Protein AF-A0A960HGV6-F1 (afdb_monomer)

Secondary structure (DSSP, 8-state):
-EEE-SSTTPPPEEEEEEEE-TTS-EEEE-TTS-EEEE-GGGEEEEEE-TTS-EEEEEHHHHHHHHHGGG--

Solvent-accessible surface area (backbone atoms only — not comparable to full-atom values): 4239 Å² total; per-residue (Å²): 108,35,34,35,37,93,49,95,90,46,70,77,39,66,38,45,75,77,50,70,46,96,88,56,34,31,36,31,29,38,91,85,67,50,77,41,82,37,57,29,84,40,31,30,36,63,41,66,43,100,82,66,50,75,38,80,42,39,38,54,73,48,48,65,57,55,69,64,64,72,77,118

pLDDT: mean 86.13, std 15.63, range [34.62, 97.44]

Mean predicted aligned error: 5.65 Å

Sequence (72 aa):
AVRFRKGDAGRWFAGRMQGVAVDGSVTVFDANGAARSLRPERVEVRRPGSRGRLTWQTVSDVAITWEQLQLW

Nearest PDB structures (foldseek):
  3qii-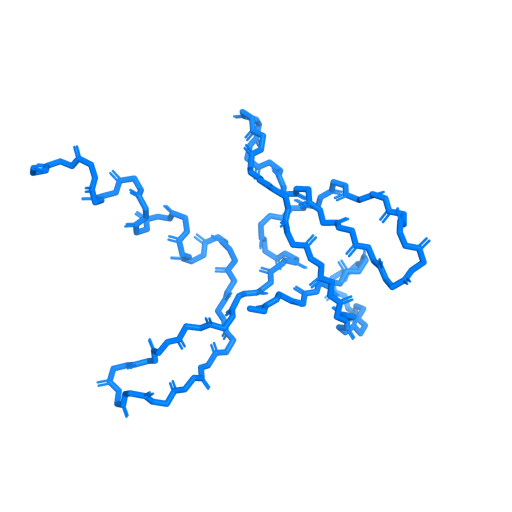assembly1_A-2  TM=7.697E-01  e=1.214E-01  Homo sapiens
  4rg2-assembly1_B  TM=6.444E-01  e=1.845E-01  Homo sapiens
  7yqk-assembly1_N  TM=5.955E-01  e=1.214E-01  Homo sapiens
  5z78-assembly2_C  TM=5.489E-01  e=1.453E-01  Homo sapiens
  5cai-assembly1_A  TM=5.703E-01  e=1.144E-01  Klebsiella pneumoniae subsp. pneumoniae MGH 78578

Foldseek 3Di:
DKWFAPDDPGDIFDWAWDDADPVRWTWTQGPVRDIDTHHQQGMWDFDQDPVGDTDTDTSVVCVVVVVVVPPD

Radius of gyration: 12.56 Å; Cα contacts (8 Å, |Δi|>4): 124; chains: 1; bounding box: 33×30×30 Å

Structure (mmCIF, N/CA/C/O backbone):
data_AF-A0A960HGV6-F1
#
_entry.id   AF-A0A960HGV6-F1
#
loop_
_atom_site.group_PDB
_atom_site.id
_atom_site.type_symbol
_atom_site.label_atom_id
_atom_site.label_alt_id
_atom_site.label_comp_id
_atom_site.label_asym_id
_atom_site.label_en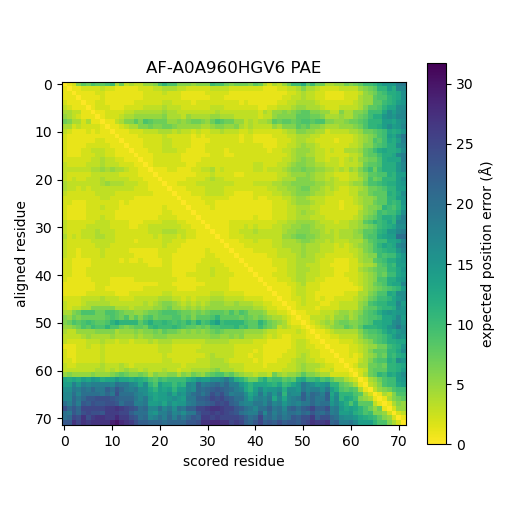tity_id
_atom_site.label_seq_id
_atom_site.pdbx_PDB_ins_code
_atom_site.Cartn_x
_atom_site.Cartn_y
_atom_site.Cartn_z
_atom_site.occupancy
_atom_site.B_iso_or_equiv
_atom_site.auth_seq_id
_atom_site.auth_comp_id
_atom_site.auth_asym_id
_atom_site.auth_atom_id
_atom_site.pdbx_PDB_model_num
ATOM 1 N N . ALA A 1 1 ? 3.094 0.548 8.040 1.00 83.81 1 ALA A N 1
ATOM 2 C CA . ALA A 1 1 ? 3.818 -0.377 7.137 1.00 83.81 1 ALA A CA 1
ATOM 3 C C . ALA A 1 1 ? 2.822 -1.004 6.174 1.00 83.81 1 ALA A C 1
ATOM 5 O O . ALA A 1 1 ? 1.724 -1.329 6.624 1.00 83.81 1 ALA A O 1
ATOM 6 N N . VAL A 1 2 ? 3.186 -1.154 4.895 1.00 93.88 2 VAL A N 1
ATOM 7 C CA . VAL A 1 2 ? 2.319 -1.771 3.878 1.00 93.88 2 VAL A CA 1
ATOM 8 C C . VAL A 1 2 ? 2.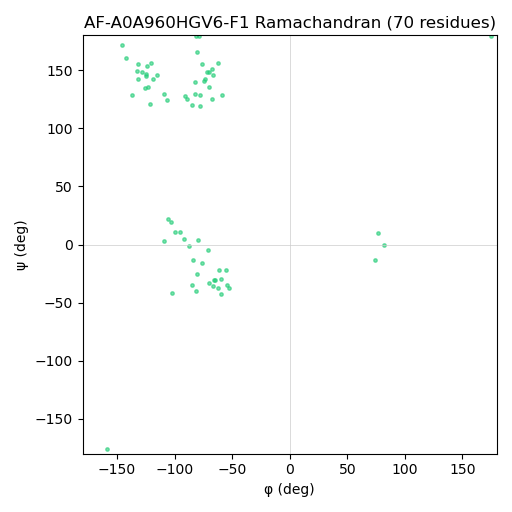973 -3.006 3.268 1.00 93.88 2 VAL A C 1
ATOM 10 O O . VAL A 1 2 ? 4.202 -3.136 3.275 1.00 93.88 2 VAL A O 1
ATOM 13 N N . ARG A 1 3 ? 2.148 -3.905 2.737 1.00 97.31 3 ARG A N 1
ATOM 14 C CA . ARG A 1 3 ? 2.583 -4.990 1.859 1.00 97.31 3 ARG A CA 1
ATOM 15 C C . ARG A 1 3 ? 1.699 -5.052 0.622 1.00 97.31 3 ARG A C 1
ATOM 17 O O . ARG A 1 3 ? 0.559 -4.606 0.659 1.00 97.31 3 ARG A O 1
ATOM 24 N N . PHE A 1 4 ? 2.225 -5.592 -0.467 1.00 97.31 4 PHE A N 1
ATOM 25 C CA . PHE A 1 4 ? 1.502 -5.691 -1.728 1.00 97.31 4 PHE A CA 1
ATOM 26 C C . PHE A 1 4 ? 1.794 -6.994 -2.472 1.00 97.31 4 PHE A C 1
ATOM 28 O O . PHE A 1 4 ? 2.825 -7.623 -2.235 1.00 97.31 4 PHE A O 1
ATOM 35 N N . ARG A 1 5 ?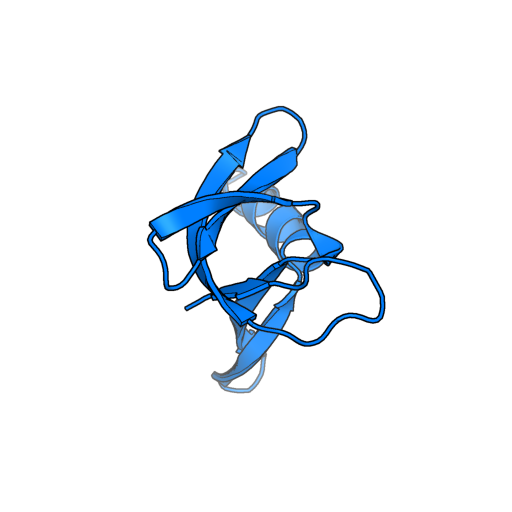 0.923 -7.389 -3.401 1.00 97.25 5 ARG A N 1
ATOM 36 C CA . ARG A 1 5 ? 1.157 -8.513 -4.325 1.00 97.25 5 ARG A CA 1
ATOM 37 C C . ARG A 1 5 ? 0.994 -8.062 -5.774 1.00 97.25 5 ARG A C 1
ATOM 39 O O . ARG A 1 5 ? 0.187 -7.190 -6.079 1.00 97.25 5 ARG A O 1
ATOM 46 N N . LYS A 1 6 ? 1.779 -8.650 -6.682 1.00 94.19 6 LYS A N 1
ATOM 47 C CA . LYS A 1 6 ? 1.782 -8.269 -8.111 1.00 94.19 6 LYS A CA 1
ATOM 48 C C . LYS A 1 6 ? 0.633 -8.900 -8.909 1.00 94.19 6 LYS A C 1
ATOM 50 O O . LYS A 1 6 ? 0.206 -8.338 -9.909 1.00 94.19 6 LYS A O 1
ATOM 55 N N . GLY A 1 7 ? 0.126 -10.040 -8.452 1.00 94.00 7 GLY A N 1
ATOM 56 C CA . GLY A 1 7 ? -1.025 -10.745 -9.013 1.00 94.00 7 GLY A CA 1
ATOM 57 C C . GLY A 1 7 ? -1.810 -11.427 -7.897 1.00 94.00 7 GLY A C 1
ATOM 58 O O . GLY A 1 7 ? -1.339 -11.462 -6.759 1.00 94.00 7 GLY A O 1
ATOM 59 N N . ASP A 1 8 ? -2.983 -11.971 -8.208 1.00 89.94 8 ASP A N 1
ATOM 60 C CA . ASP A 1 8 ? -3.938 -12.419 -7.182 1.00 89.94 8 ASP A CA 1
ATOM 61 C C . ASP A 1 8 ? -3.432 -13.616 -6.366 1.00 89.94 8 ASP A C 1
ATOM 63 O O . ASP A 1 8 ? -3.595 -13.645 -5.152 1.00 89.94 8 ASP A O 1
ATOM 67 N N . ALA A 1 9 ? -2.706 -14.548 -6.980 1.00 91.00 9 ALA A N 1
ATOM 68 C CA . ALA A 1 9 ? -2.063 -15.666 -6.277 1.00 91.00 9 ALA A CA 1
ATOM 69 C C . ALA A 1 9 ? -0.585 -15.398 -5.914 1.00 91.00 9 ALA A C 1
ATOM 71 O O . ALA A 1 9 ? 0.156 -16.311 -5.555 1.00 91.00 9 ALA A O 1
ATOM 72 N N . GLY A 1 10 ? -0.115 -14.155 -6.055 1.00 93.50 10 GLY A N 1
ATOM 73 C CA . GLY A 1 10 ? 1.284 -13.805 -5.822 1.00 93.50 10 GLY A CA 1
ATOM 74 C C .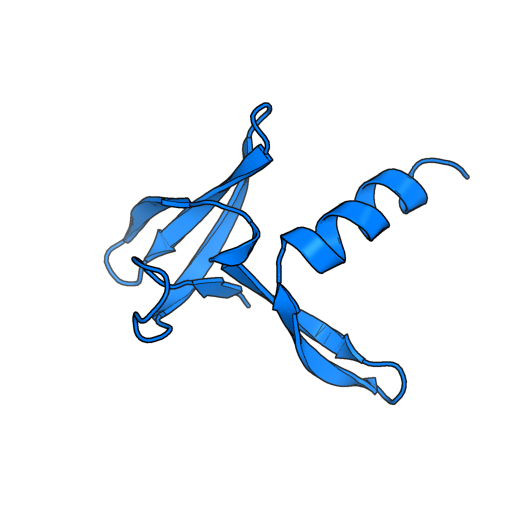 GLY A 1 10 ? 1.648 -13.721 -4.339 1.00 93.50 10 GLY A C 1
ATOM 75 O O . GLY A 1 10 ? 0.817 -13.402 -3.491 1.00 93.50 10 GLY A O 1
ATOM 76 N N . ARG A 1 11 ? 2.934 -13.922 -4.030 1.00 96.06 11 ARG A N 1
ATOM 77 C CA . ARG A 1 11 ? 3.468 -13.634 -2.692 1.00 96.06 11 ARG A CA 1
ATOM 78 C C . ARG A 1 11 ? 3.349 -12.148 -2.346 1.00 96.06 11 ARG A C 1
ATOM 80 O O . ARG A 1 11 ? 3.367 -11.285 -3.228 1.00 96.06 11 ARG A O 1
ATOM 87 N N . TRP A 1 12 ? 3.331 -11.869 -1.049 1.00 97.31 12 TRP A N 1
ATOM 88 C CA . TRP A 1 12 ? 3.374 -10.514 -0.519 1.00 97.31 12 TRP A CA 1
ATOM 89 C C . TRP A 1 12 ? 4.802 -9.968 -0.464 1.00 97.31 12 TRP A C 1
ATOM 91 O O . TRP A 1 12 ? 5.737 -10.662 -0.065 1.00 97.31 12 TRP A O 1
ATOM 101 N N . PHE A 1 13 ? 4.948 -8.699 -0.815 1.00 97.44 13 PHE A N 1
ATOM 102 C CA . PHE A 1 13 ? 6.181 -7.925 -0.765 1.00 97.44 13 PHE A CA 1
ATOM 103 C C . PHE A 1 13 ? 5.994 -6.747 0.183 1.00 97.44 13 PHE A C 1
ATOM 105 O O . PHE A 1 13 ? 4.924 -6.143 0.213 1.00 97.44 13 PHE A O 1
ATOM 112 N N . ALA A 1 14 ? 7.028 -6.396 0.942 1.00 96.44 14 ALA A N 1
ATOM 113 C CA . ALA A 1 14 ? 7.027 -5.148 1.694 1.00 96.44 14 ALA A CA 1
ATOM 114 C C . ALA A 1 14 ? 7.134 -3.950 0.738 1.00 96.44 14 ALA A C 1
ATOM 116 O O . ALA A 1 14 ? 7.781 -4.038 -0.307 1.00 96.44 14 ALA A O 1
ATOM 117 N N . GLY A 1 15 ? 6.524 -2.829 1.113 1.00 95.31 15 GLY A N 1
ATOM 118 C CA . GLY A 1 15 ? 6.640 -1.586 0.360 1.00 95.31 15 GLY A CA 1
ATOM 119 C C . GLY A 1 15 ? 6.308 -0.359 1.198 1.00 95.31 15 GLY A C 1
ATOM 120 O O . GLY A 1 15 ? 6.023 -0.449 2.399 1.00 95.31 15 GLY A O 1
ATOM 121 N N . ARG A 1 16 ? 6.319 0.797 0.536 1.00 94.00 16 ARG A N 1
ATOM 122 C CA . ARG A 1 16 ? 5.887 2.082 1.089 1.00 94.00 16 ARG A CA 1
ATOM 123 C C . ARG A 1 16 ? 4.765 2.652 0.232 1.00 94.00 16 ARG A C 1
ATOM 125 O O . ARG A 1 16 ? 4.959 2.893 -0.951 1.00 94.00 16 ARG A O 1
ATOM 132 N N . MET A 1 17 ? 3.605 2.887 0.832 1.00 91.62 17 MET A N 1
ATOM 133 C CA . MET A 1 17 ? 2.498 3.563 0.159 1.00 91.62 17 MET A CA 1
ATOM 134 C C . MET A 1 17 ? 2.782 5.063 0.050 1.00 91.62 17 MET A C 1
ATOM 136 O O . MET A 1 17 ? 3.308 5.659 0.991 1.00 91.62 17 MET A O 1
ATOM 140 N N . GLN A 1 18 ? 2.427 5.650 -1.091 1.00 92.19 18 GLN A N 1
ATOM 141 C CA . GLN A 1 18 ? 2.476 7.094 -1.322 1.00 92.19 18 GLN A CA 1
ATOM 142 C C . GLN A 1 18 ? 1.093 7.737 -1.225 1.00 92.19 18 GLN A C 1
ATOM 144 O O . GLN A 1 18 ? 0.968 8.801 -0.632 1.00 92.19 18 GLN A O 1
ATOM 149 N N . GLY A 1 19 ? 0.063 7.096 -1.777 1.00 85.50 19 GLY A N 1
ATOM 150 C CA . GLY A 1 19 ? -1.289 7.643 -1.791 1.00 85.50 19 GLY A CA 1
ATOM 151 C C . GLY A 1 19 ? -2.256 6.781 -2.590 1.00 85.50 19 GLY A C 1
ATOM 152 O O . GLY A 1 19 ? -1.869 5.745 -3.139 1.00 85.50 19 GLY A O 1
ATOM 153 N N . VAL A 1 20 ? -3.507 7.231 -2.624 1.00 89.00 20 VAL A N 1
ATOM 154 C CA . VAL A 1 20 ? -4.585 6.672 -3.444 1.00 89.00 20 VAL A CA 1
ATOM 155 C C . VAL A 1 20 ? -4.889 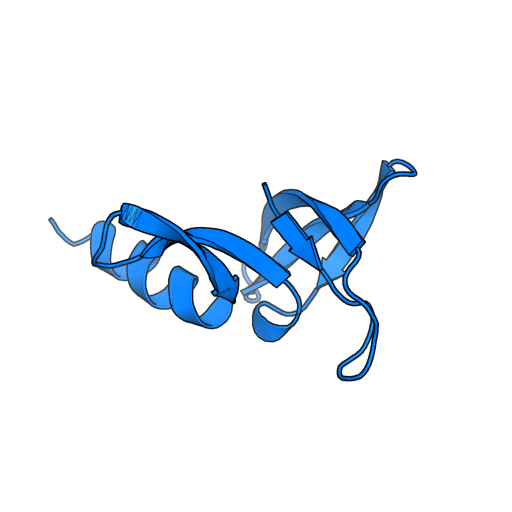7.684 -4.546 1.00 89.00 20 VAL A C 1
ATOM 157 O O . VAL A 1 20 ? -5.023 8.874 -4.265 1.00 89.00 20 VAL A O 1
ATOM 160 N N . ALA A 1 21 ? -4.923 7.232 -5.793 1.00 88.75 21 ALA A N 1
ATOM 161 C CA . ALA A 1 21 ? -5.293 8.042 -6.943 1.00 88.75 21 ALA A CA 1
ATOM 162 C C . ALA A 1 21 ? -6.822 8.168 -7.058 1.00 88.75 21 ALA A C 1
ATOM 164 O O . ALA A 1 21 ? -7.571 7.420 -6.434 1.00 88.75 21 ALA A O 1
ATOM 165 N N . VAL A 1 22 ? -7.290 9.113 -7.879 1.00 87.19 22 VAL A N 1
ATOM 166 C CA . VAL A 1 22 ? -8.728 9.403 -8.067 1.00 87.19 22 VAL A CA 1
ATOM 167 C C . VAL A 1 22 ? -9.509 8.192 -8.592 1.00 87.19 22 VAL A C 1
ATOM 169 O O . VAL A 1 22 ? -10.681 8.032 -8.276 1.00 87.19 22 VAL A O 1
ATOM 172 N N . ASP A 1 23 ? -8.858 7.312 -9.352 1.00 87.50 23 ASP A N 1
ATOM 173 C CA . ASP A 1 23 ? -9.438 6.061 -9.855 1.00 87.50 23 ASP A CA 1
ATOM 174 C C .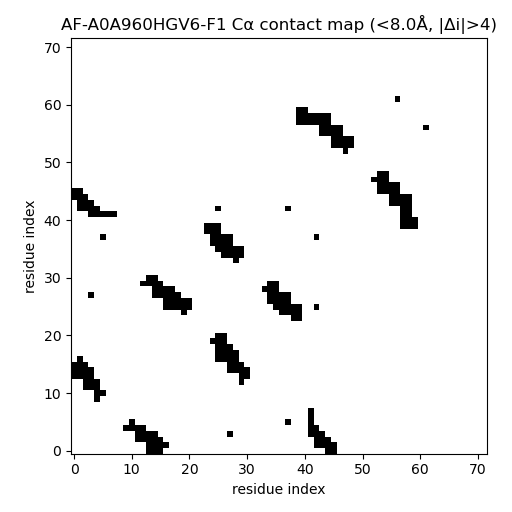 ASP A 1 23 ? -9.472 4.928 -8.808 1.00 87.50 23 ASP A C 1
ATOM 176 O O . ASP A 1 23 ? -9.835 3.794 -9.122 1.00 87.50 23 ASP A O 1
ATOM 180 N N . GLY A 1 24 ? -9.064 5.217 -7.570 1.00 88.19 24 GLY A N 1
ATOM 181 C CA . GLY A 1 24 ? -8.985 4.263 -6.471 1.00 88.19 24 GLY A CA 1
ATOM 182 C C . GLY A 1 24 ? -7.718 3.407 -6.468 1.00 88.19 24 GLY A C 1
ATOM 183 O O . GLY A 1 24 ? -7.544 2.591 -5.563 1.00 88.19 24 GLY A O 1
ATOM 184 N N . SER A 1 25 ? -6.806 3.559 -7.432 1.00 92.88 25 SER A N 1
ATOM 185 C CA . SER A 1 25 ? -5.549 2.809 -7.425 1.00 92.88 25 SER A CA 1
ATOM 186 C C . SER A 1 25 ? -4.589 3.305 -6.339 1.00 92.88 25 SER A C 1
ATOM 188 O O . SER A 1 25 ? -4.570 4.474 -5.960 1.00 92.88 25 SER A O 1
ATOM 190 N N . VAL A 1 26 ? -3.772 2.402 -5.802 1.00 93.69 26 VAL A N 1
ATOM 191 C CA . VAL A 1 26 ? -2.820 2.687 -4.726 1.00 93.69 26 VAL A CA 1
ATOM 192 C C . VAL A 1 26 ? -1.406 2.717 -5.283 1.00 93.69 26 VAL A C 1
ATOM 194 O O . VAL A 1 26 ? -0.929 1.719 -5.831 1.00 93.69 26 VAL A O 1
ATOM 197 N N . THR A 1 27 ? -0.699 3.825 -5.067 1.00 95.81 27 THR A N 1
ATOM 198 C CA . THR A 1 27 ? 0.721 3.934 -5.416 1.00 95.81 27 THR A CA 1
ATOM 199 C C . THR A 1 27 ? 1.588 3.385 -4.287 1.00 95.81 27 THR A C 1
ATOM 201 O O . THR A 1 27 ? 1.567 3.894 -3.161 1.00 95.81 27 THR A O 1
ATOM 204 N N . VAL A 1 28 ? 2.388 2.361 -4.594 1.00 96.25 28 VAL A N 1
ATOM 205 C CA . VAL A 1 28 ? 3.350 1.736 -3.676 1.00 96.25 28 VAL A CA 1
ATOM 206 C C . VAL A 1 28 ? 4.743 1.718 -4.298 1.00 96.25 28 VAL A C 1
ATOM 208 O O . VAL A 1 28 ? 4.912 1.315 -5.445 1.00 96.25 28 VAL A O 1
ATOM 211 N N . PHE A 1 29 ? 5.749 2.092 -3.514 1.00 96.44 29 PHE A N 1
ATOM 212 C CA . PHE A 1 29 ? 7.160 1.899 -3.831 1.00 96.44 29 PHE A CA 1
ATOM 213 C C . PHE A 1 29 ? 7.645 0.564 -3.270 1.00 96.44 29 PHE A C 1
ATOM 215 O O . PHE A 1 29 ? 7.448 0.275 -2.082 1.00 96.44 29 PHE A O 1
ATOM 222 N N . ASP A 1 30 ? 8.258 -0.255 -4.122 1.00 95.44 30 ASP A N 1
ATOM 223 C CA . ASP A 1 30 ? 8.898 -1.499 -3.697 1.00 95.44 30 ASP A CA 1
ATOM 224 C C . ASP A 1 30 ? 10.308 -1.269 -3.126 1.00 95.44 30 ASP A C 1
ATOM 226 O O . ASP A 1 30 ? 10.789 -0.139 -3.036 1.00 95.44 30 ASP A O 1
ATOM 230 N N . ALA A 1 31 ? 10.970 -2.348 -2.700 1.00 93.50 31 ALA A N 1
ATOM 231 C CA . ALA A 1 31 ? 12.296 -2.280 -2.083 1.00 93.50 31 ALA A CA 1
ATOM 232 C C . ALA A 1 31 ? 13.386 -1.694 -3.001 1.00 93.50 31 ALA A C 1
ATOM 234 O O . ALA A 1 31 ? 14.387 -1.194 -2.496 1.00 93.50 31 ALA A O 1
ATOM 235 N N . ASN A 1 32 ? 13.186 -1.720 -4.323 1.00 95.19 32 ASN A N 1
ATOM 236 C CA . ASN A 1 32 ? 14.115 -1.146 -5.297 1.00 95.19 32 ASN A CA 1
ATOM 237 C C . ASN A 1 32 ? 13.771 0.317 -5.630 1.00 95.19 32 ASN A C 1
ATOM 239 O O . ASN A 1 32 ? 14.377 0.899 -6.525 1.00 95.19 32 ASN A O 1
ATOM 243 N N . GLY A 1 33 ? 12.772 0.904 -4.962 1.00 95.06 33 GLY A N 1
ATOM 244 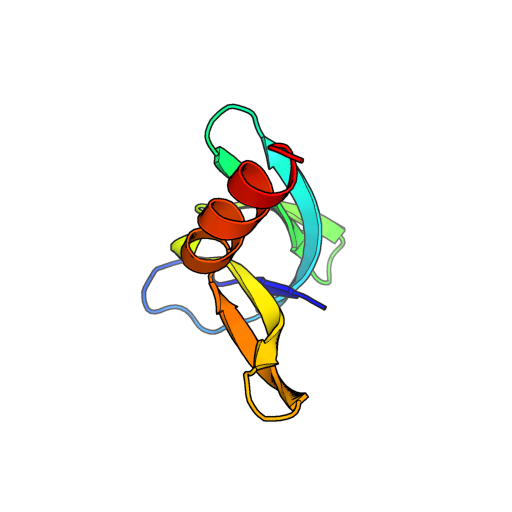C CA . GLY A 1 33 ? 12.290 2.254 -5.250 1.00 95.06 33 GLY A CA 1
ATOM 245 C C . GLY A 1 33 ? 11.418 2.346 -6.504 1.00 95.06 33 GLY A C 1
ATOM 246 O O . GLY A 1 33 ? 11.086 3.451 -6.927 1.00 95.06 33 GLY A O 1
ATOM 247 N N . ALA A 1 34 ? 11.010 1.221 -7.101 1.00 96.69 34 ALA A N 1
ATOM 248 C CA . ALA A 1 34 ? 10.119 1.248 -8.254 1.00 96.69 34 ALA A CA 1
ATOM 249 C C . ALA A 1 34 ? 8.675 1.514 -7.808 1.00 96.69 34 ALA A C 1
ATOM 251 O O . ALA A 1 34 ? 8.142 0.813 -6.940 1.00 96.69 34 ALA A O 1
ATOM 252 N N . ALA A 1 35 ? 8.035 2.507 -8.429 1.00 95.75 35 ALA A N 1
ATOM 253 C CA . ALA A 1 35 ? 6.626 2.809 -8.215 1.00 95.75 35 ALA A CA 1
ATOM 254 C C . ALA A 1 35 ? 5.724 1.769 -8.896 1.00 95.75 35 ALA A C 1
ATOM 256 O O . ALA A 1 35 ? 6.005 1.290 -9.999 1.00 95.75 35 ALA A O 1
ATOM 257 N N . ARG A 1 36 ? 4.617 1.426 -8.238 1.00 95.38 36 ARG A N 1
ATOM 258 C CA . ARG A 1 36 ? 3.585 0.516 -8.744 1.00 95.38 36 ARG A CA 1
ATOM 259 C C . ARG A 1 36 ? 2.214 1.089 -8.430 1.00 95.38 36 ARG A C 1
ATOM 261 O O . ARG A 1 36 ? 1.948 1.393 -7.272 1.00 95.38 36 ARG A O 1
ATOM 268 N N . SER A 1 37 ? 1.359 1.172 -9.443 1.00 96.19 37 SER A N 1
ATOM 269 C CA . SER A 1 37 ? -0.076 1.384 -9.255 1.00 96.19 37 SER A CA 1
ATOM 270 C C . SER A 1 37 ? -0.753 0.020 -9.115 1.00 96.19 37 SER A C 1
ATOM 272 O O . SER A 1 37 ? -0.537 -0.880 -9.932 1.00 96.19 37 SER A O 1
ATOM 274 N N . LEU A 1 38 ? -1.489 -0.173 -8.022 1.00 95.94 38 LEU A N 1
ATOM 275 C CA . LEU A 1 38 ? -2.091 -1.448 -7.648 1.00 95.94 38 LEU A CA 1
ATOM 276 C C . LEU A 1 38 ? -3.551 -1.258 -7.267 1.00 95.94 38 LEU A C 1
ATOM 278 O O . LEU A 1 38 ? -3.927 -0.238 -6.696 1.00 95.94 38 LEU A O 1
ATOM 282 N N . ARG A 1 39 ? -4.367 -2.281 -7.520 1.00 94.69 39 ARG A N 1
ATOM 283 C CA . ARG A 1 39 ? -5.734 -2.295 -7.005 1.00 94.69 39 ARG A CA 1
ATOM 284 C C . ARG A 1 39 ? -5.740 -2.394 -5.467 1.00 94.69 39 ARG A C 1
ATOM 286 O O . ARG A 1 39 ? -4.860 -3.078 -4.923 1.00 94.69 39 ARG A O 1
ATOM 293 N N . PRO A 1 40 ? -6.701 -1.769 -4.765 1.00 93.50 40 PRO A N 1
ATOM 294 C CA . PRO A 1 40 ? -6.783 -1.783 -3.301 1.00 93.50 40 PRO A CA 1
ATOM 295 C C . PRO A 1 40 ? -6.754 -3.179 -2.665 1.00 93.50 40 PRO A C 1
ATOM 297 O O . PRO A 1 40 ? -6.086 -3.380 -1.653 1.00 93.50 40 PRO A O 1
ATOM 300 N N . GLU A 1 41 ? -7.383 -4.174 -3.291 1.00 94.25 41 GLU A N 1
ATOM 301 C CA . GLU A 1 41 ? -7.429 -5.573 -2.837 1.00 94.25 41 GLU A CA 1
ATOM 302 C C . GLU A 1 41 ? -6.085 -6.321 -2.972 1.00 94.25 41 GLU A C 1
ATOM 304 O O . GLU A 1 41 ? -5.941 -7.488 -2.587 1.00 94.25 41 GLU A O 1
ATOM 309 N N . ARG A 1 42 ? -5.072 -5.669 -3.555 1.00 96.56 42 ARG A N 1
ATOM 310 C CA . ARG A 1 42 ? -3.697 -6.179 -3.673 1.00 96.56 42 ARG A CA 1
ATOM 311 C C . ARG A 1 42 ? -2.711 -5.444 -2.773 1.00 96.56 42 ARG A C 1
ATOM 313 O O . ARG A 1 42 ? -1.519 -5.758 -2.826 1.00 96.56 42 ARG A O 1
ATOM 320 N N . VAL A 1 43 ? -3.181 -4.504 -1.957 1.00 96.00 43 VAL A N 1
ATOM 321 C CA . VAL A 1 43 ? -2.376 -3.775 -0.976 1.00 96.00 43 VAL A CA 1
ATOM 322 C C . VAL A 1 43 ? -2.985 -3.973 0.401 1.00 96.00 43 VAL A C 1
ATOM 324 O O . VAL A 1 43 ? -4.191 -3.868 0.583 1.00 96.00 43 VAL A O 1
ATOM 327 N N . GLU A 1 44 ? -2.143 -4.242 1.388 1.00 95.62 44 GLU A N 1
ATOM 328 C CA . GLU A 1 44 ? -2.559 -4.357 2.776 1.00 95.62 44 GLU A CA 1
ATOM 329 C C . GLU A 1 44 ? -1.757 -3.422 3.671 1.00 95.62 44 GLU A C 1
ATOM 331 O O . GLU A 1 44 ? -0.549 -3.218 3.498 1.00 95.62 44 GLU A O 1
ATOM 336 N N . VAL A 1 45 ? -2.435 -2.894 4.681 1.00 92.44 45 VAL A N 1
ATOM 337 C CA . VAL A 1 45 ? -1.868 -2.018 5.703 1.00 92.44 45 VAL A CA 1
ATOM 338 C C . VAL A 1 45 ? -1.928 -2.711 7.060 1.00 92.44 45 VAL A C 1
ATOM 340 O O . VAL A 1 45 ? -2.858 -3.466 7.349 1.00 92.44 45 VAL A O 1
ATOM 343 N N . ARG A 1 46 ? -0.932 -2.469 7.920 1.00 90.88 46 ARG A N 1
ATOM 344 C CA . ARG A 1 46 ? -1.029 -2.887 9.326 1.00 90.88 46 ARG A CA 1
ATOM 345 C C . ARG A 1 46 ? -1.920 -1.919 10.088 1.00 90.88 46 ARG A C 1
ATOM 347 O O . ARG A 1 46 ? -1.553 -0.752 10.217 1.00 90.88 46 ARG A O 1
ATOM 354 N N . ARG A 1 47 ? -3.020 -2.416 10.649 1.00 85.69 47 ARG A N 1
ATOM 355 C CA . ARG A 1 47 ? -3.909 -1.660 11.543 1.00 85.69 47 ARG A CA 1
ATOM 356 C C . ARG A 1 47 ? -4.158 -2.440 12.835 1.00 85.69 47 ARG A C 1
ATOM 358 O O . ARG A 1 47 ? -4.164 -3.676 12.801 1.00 85.69 47 ARG A O 1
ATOM 365 N N . PRO A 1 48 ? -4.353 -1.761 13.976 1.00 87.56 48 PRO A N 1
ATOM 366 C CA . PRO A 1 48 ? -4.864 -2.413 15.173 1.00 87.56 48 PRO A CA 1
ATOM 367 C C . PRO A 1 48 ? -6.236 -3.030 14.879 1.00 87.56 48 PRO A C 1
ATOM 369 O O . PRO A 1 48 ? -7.114 -2.368 14.331 1.00 87.56 48 PRO A O 1
ATOM 372 N N . GLY A 1 49 ? -6.413 -4.307 15.208 1.00 82.62 49 GLY A N 1
ATOM 373 C CA . GLY A 1 49 ? -7.732 -4.933 15.254 1.00 82.62 49 GLY A CA 1
ATOM 374 C C . GLY A 1 49 ? -8.481 -4.562 16.536 1.00 82.62 49 GLY A C 1
ATOM 375 O O . GLY A 1 49 ? -7.934 -3.904 17.421 1.00 82.62 49 GLY A O 1
ATOM 376 N N . SER A 1 50 ? -9.706 -5.069 16.691 1.00 80.12 50 SER A N 1
ATOM 377 C CA . SER A 1 50 ? -10.574 -4.811 17.858 1.00 80.12 50 SER A CA 1
ATOM 378 C C . SER A 1 50 ? -9.950 -5.154 19.219 1.00 80.12 50 SER A C 1
ATOM 380 O O . SER A 1 50 ? -10.363 -4.621 20.241 1.00 80.12 50 SER A O 1
ATOM 382 N N . ARG A 1 51 ? -8.933 -6.025 19.242 1.00 85.50 51 ARG A N 1
ATOM 383 C CA . ARG A 1 51 ? -8.173 -6.412 20.444 1.00 85.50 51 ARG A CA 1
ATOM 384 C C . ARG A 1 51 ? -6.770 -5.788 20.508 1.00 85.50 51 ARG A C 1
ATOM 386 O O . ARG A 1 51 ? -5.870 -6.367 21.111 1.00 85.50 51 ARG A O 1
ATOM 393 N N . GLY A 1 52 ? -6.530 -4.683 19.800 1.00 86.94 52 GLY A N 1
ATOM 394 C CA . GLY A 1 52 ? -5.271 -3.921 19.811 1.00 86.94 52 GLY A CA 1
ATOM 395 C C . GLY A 1 52 ? -4.091 -4.553 19.057 1.00 86.94 52 GLY A C 1
ATOM 396 O O . GLY A 1 52 ? -3.109 -3.874 18.768 1.00 86.94 52 GLY A O 1
ATOM 397 N N . ARG A 1 53 ? -4.170 -5.837 18.679 1.00 89.81 53 ARG A N 1
ATOM 398 C CA . ARG A 1 53 ? -3.122 -6.502 17.886 1.00 89.81 53 ARG A CA 1
ATOM 399 C C . ARG A 1 53 ? -3.093 -5.968 16.458 1.00 89.81 53 ARG A C 1
ATOM 401 O O . ARG A 1 53 ? -4.136 -5.865 15.815 1.00 89.81 53 ARG A O 1
ATOM 408 N N . LEU A 1 54 ? -1.895 -5.693 15.942 1.00 90.00 54 LEU A N 1
ATOM 409 C CA . LEU A 1 54 ? -1.721 -5.318 14.542 1.00 90.00 54 LEU A CA 1
ATOM 410 C C . LEU A 1 54 ? -2.041 -6.504 13.632 1.00 90.00 54 LEU A C 1
ATOM 412 O O . LEU A 1 54 ? -1.447 -7.575 13.749 1.00 90.00 54 LEU A O 1
ATOM 416 N N . THR A 1 55 ? -2.954 -6.274 12.701 1.00 92.12 55 THR A N 1
ATOM 417 C CA . THR A 1 55 ? -3.365 -7.224 11.668 1.00 92.12 55 THR A CA 1
ATOM 418 C C . THR A 1 55 ? -3.180 -6.586 10.303 1.00 92.12 55 THR A C 1
ATOM 420 O O . THR A 1 55 ? -3.166 -5.359 10.176 1.00 92.12 55 THR A O 1
ATOM 423 N N . TRP A 1 56 ? -2.978 -7.419 9.289 1.00 93.50 56 TRP A N 1
ATOM 424 C CA . TRP A 1 56 ? -3.004 -6.963 7.909 1.00 93.50 56 TRP A CA 1
ATOM 425 C C . TRP A 1 56 ? -4.454 -6.887 7.440 1.00 93.50 56 TRP A C 1
ATOM 427 O O . TRP A 1 56 ? -5.203 -7.839 7.639 1.00 93.50 56 TRP A O 1
ATOM 437 N N . GLN A 1 57 ? -4.833 -5.753 6.862 1.00 92.38 57 GLN A N 1
ATOM 438 C CA . GLN A 1 57 ? -6.162 -5.508 6.298 1.00 92.38 57 GLN A CA 1
ATOM 439 C C . GLN A 1 57 ? -5.994 -4.908 4.907 1.00 92.38 57 GLN A C 1
ATOM 441 O O . GLN A 1 57 ? -5.064 -4.116 4.701 1.00 92.38 57 GLN A O 1
ATOM 446 N N . THR A 1 58 ? -6.856 -5.288 3.963 1.00 92.50 58 THR A N 1
ATOM 447 C CA . THR A 1 58 ? -6.769 -4.770 2.594 1.00 92.50 58 THR A CA 1
ATOM 448 C C . THR A 1 58 ? -7.097 -3.284 2.562 1.00 92.50 58 THR A C 1
ATOM 450 O O . THR A 1 58 ? -7.851 -2.776 3.396 1.00 92.50 58 THR A O 1
ATOM 453 N N . VAL A 1 59 ? -6.521 -2.559 1.602 1.00 89.50 59 VAL A N 1
ATOM 454 C CA . VAL A 1 59 ? -6.860 -1.144 1.424 1.00 89.50 59 VAL A CA 1
ATOM 455 C C . VAL A 1 59 ? -8.322 -0.995 1.015 1.00 89.50 59 VAL A C 1
ATOM 457 O O . VAL A 1 59 ? -8.934 -0.028 1.439 1.00 89.50 59 VAL A O 1
ATOM 460 N N . SER A 1 60 ? -8.918 -1.955 0.299 1.00 87.88 60 SER A N 1
ATOM 461 C CA . SER A 1 60 ? -10.361 -1.949 0.009 1.00 87.88 60 SER A CA 1
ATOM 462 C C . SER A 1 60 ? -11.218 -1.974 1.277 1.00 87.88 60 SER A C 1
ATOM 464 O O . SER A 1 60 ? -12.158 -1.195 1.379 1.00 87.88 60 SER A O 1
ATOM 466 N N . ASP A 1 61 ? -10.863 -2.792 2.273 1.00 85.12 61 ASP A N 1
ATOM 467 C CA . ASP A 1 61 ? -11.619 -2.863 3.535 1.00 85.12 61 ASP A CA 1
ATOM 468 C C . ASP A 1 61 ? -11.441 -1.588 4.374 1.00 85.12 61 ASP A C 1
ATOM 470 O O . ASP A 1 61 ? -12.337 -1.159 5.099 1.00 85.12 61 ASP A O 1
ATOM 474 N N . VAL A 1 62 ? -10.260 -0.971 4.286 1.00 76.94 62 VAL A N 1
ATOM 475 C CA . VAL A 1 62 ? -9.900 0.212 5.075 1.00 76.94 62 VAL A CA 1
ATOM 476 C C . VAL A 1 62 ? -10.371 1.518 4.427 1.00 76.94 62 VAL A C 1
ATOM 478 O O . VAL A 1 62 ? -10.742 2.438 5.155 1.00 76.94 62 VAL A O 1
ATOM 481 N N . ALA A 1 63 ? -10.376 1.627 3.098 1.00 67.69 63 ALA A N 1
ATOM 482 C CA . ALA A 1 63 ? -10.753 2.846 2.378 1.00 67.69 63 ALA A CA 1
ATOM 483 C C . ALA A 1 63 ? -12.214 3.235 2.647 1.00 67.69 63 ALA A C 1
ATOM 485 O O . ALA A 1 63 ? -12.478 4.404 2.917 1.00 67.69 63 ALA A O 1
ATOM 486 N N . ILE A 1 64 ? -13.105 2.241 2.763 1.00 58.25 64 ILE A N 1
ATOM 487 C CA . ILE A 1 64 ? -14.505 2.422 3.186 1.00 58.25 64 ILE A CA 1
ATOM 488 C C . ILE A 1 64 ? -14.591 3.161 4.537 1.00 58.25 64 ILE A C 1
ATOM 490 O O . ILE A 1 64 ? -15.475 3.985 4.752 1.00 58.25 64 ILE A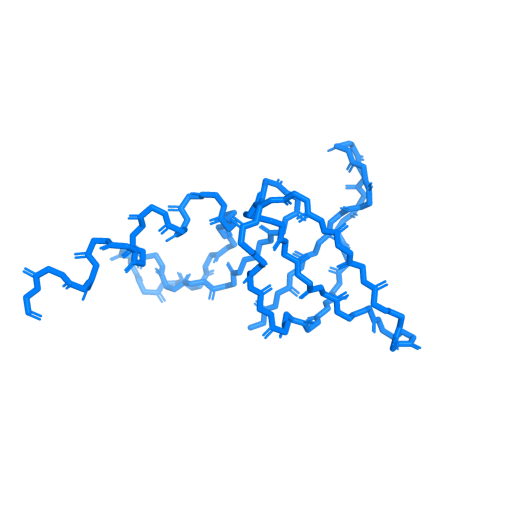 O 1
ATOM 494 N N . THR A 1 65 ? -13.640 2.922 5.450 1.00 54.75 65 THR A N 1
ATOM 495 C CA . THR A 1 65 ? -13.598 3.612 6.753 1.00 54.75 65 THR A CA 1
ATOM 496 C C . THR A 1 65 ? -12.912 4.980 6.733 1.00 54.75 65 THR A C 1
ATOM 498 O O . THR A 1 65 ? -13.048 5.712 7.706 1.00 54.75 65 THR A O 1
ATOM 501 N N . TRP A 1 66 ? -12.176 5.359 5.682 1.00 52.44 66 TRP A N 1
ATOM 502 C CA . TRP A 1 66 ? -11.557 6.693 5.600 1.00 52.44 66 TRP A CA 1
ATOM 503 C C . TRP A 1 66 ? -12.552 7.754 5.119 1.00 52.44 66 TRP A C 1
ATOM 505 O O . TRP A 1 66 ? -12.607 8.841 5.686 1.00 52.44 66 TRP A O 1
ATOM 515 N N . GLU A 1 67 ? -13.400 7.412 4.148 1.00 52.75 67 GLU A N 1
ATOM 516 C CA . GLU A 1 67 ? -14.475 8.291 3.659 1.00 52.75 67 GLU A CA 1
ATOM 517 C C . GLU A 1 67 ? -15.548 8.540 4.735 1.00 52.75 67 GLU A C 1
ATOM 519 O O . GLU A 1 67 ? -16.104 9.631 4.821 1.00 52.75 67 GLU A O 1
ATOM 524 N N . GLN A 1 68 ? -15.781 7.576 5.632 1.00 48.16 68 GLN A N 1
ATOM 525 C CA . GLN A 1 68 ? -16.701 7.736 6.766 1.00 48.16 68 GLN A CA 1
ATOM 526 C C . GLN A 1 68 ? -16.143 8.585 7.922 1.00 48.16 68 GLN A C 1
ATOM 528 O O . GLN A 1 68 ? -16.915 9.040 8.764 1.00 48.16 68 GLN A O 1
ATOM 533 N N . LEU A 1 69 ? -14.829 8.832 7.974 1.00 44.91 69 LEU A N 1
ATOM 534 C CA . LEU A 1 69 ? -14.204 9.662 9.013 1.00 44.91 69 LEU A CA 1
ATOM 535 C C . LEU A 1 69 ? -14.178 11.162 8.669 1.00 44.91 69 LEU A C 1
ATOM 537 O O . LEU A 1 69 ? -13.720 11.946 9.492 1.00 44.91 69 LEU A O 1
ATOM 541 N N . GLN A 1 70 ? -14.680 11.574 7.497 1.00 43.56 70 GLN A N 1
ATOM 542 C CA . GLN A 1 70 ? -14.849 12.992 7.130 1.00 43.56 70 GLN A CA 1
ATOM 543 C C . GLN A 1 70 ? -16.286 13.521 7.304 1.00 43.56 70 GLN A C 1
ATOM 545 O O . GLN A 1 70 ? -16.585 14.624 6.858 1.00 43.56 70 GLN A O 1
ATOM 550 N N . LEU A 1 71 ? -17.180 12.761 7.948 1.00 34.62 71 LEU A N 1
ATOM 551 C CA . LEU A 1 71 ? -18.574 13.172 8.180 1.00 34.62 71 LEU A CA 1
ATOM 552 C C . LEU A 1 71 ? -18.882 13.647 9.610 1.00 34.62 71 LEU A C 1
ATOM 554 O O . LEU A 1 71 ? -20.053 13.700 9.982 1.00 34.62 71 LEU A O 1
ATOM 558 N N . TRP A 1 72 ? -17.867 14.021 10.393 1.00 39.31 72 TRP A N 1
ATOM 559 C CA . TRP A 1 72 ? -18.038 14.720 11.672 1.00 39.31 72 TRP A CA 1
ATOM 560 C C . TRP A 1 72 ? -16.992 15.822 11.814 1.00 39.31 72 TRP A C 1
ATOM 562 O O . TRP A 1 72 ? -15.800 15.522 11.577 1.00 39.31 72 TRP A O 1
#